Protein AF-A0A7W1RTY0-F1 (afdb_monomer)

Sequence (118 aa):
MTWLRIDDSFVDDPKLVVLSDAAHRAVLRSWGYAAKHETDGHLPAPIAKEYTRGKKAILDEILEQGLWKLNGGSGYVIHNFNKRNPTKAELAKHRAVVADRQKRWRETHRDEAGKFHA

Structure (mmCIF, N/CA/C/O backbone):
data_AF-A0A7W1RTY0-F1
#
_entry.id   AF-A0A7W1RTY0-F1
#
loop_
_atom_site.group_PDB
_atom_site.id
_atom_site.type_symbol
_atom_site.label_atom_id
_atom_site.label_alt_id
_atom_site.label_comp_id
_atom_site.label_asym_id
_atom_site.label_entity_id
_atom_site.label_seq_id
_atom_site.pdbx_PDB_ins_code
_atom_site.Cartn_x
_atom_site.Cartn_y
_atom_site.Cartn_z
_atom_site.occupancy
_atom_site.B_iso_or_equiv
_atom_site.auth_seq_id
_atom_site.auth_comp_id
_atom_site.auth_asym_id
_atom_site.auth_atom_id
_atom_site.pdbx_PDB_model_num
ATOM 1 N N . MET A 1 1 ? 3.584 4.417 -17.496 1.00 61.59 1 MET A N 1
ATOM 2 C CA . MET A 1 1 ? 2.322 4.210 -16.758 1.00 61.59 1 MET A CA 1
ATOM 3 C C . MET A 1 1 ? 2.443 2.926 -15.963 1.00 61.59 1 MET A C 1
ATOM 5 O O . MET A 1 1 ? 2.846 1.925 -16.546 1.00 61.59 1 MET A O 1
ATOM 9 N N . THR A 1 2 ? 2.158 2.968 -14.663 1.00 80.38 2 THR A N 1
ATOM 10 C CA . THR A 1 2 ? 2.167 1.788 -13.785 1.00 80.38 2 THR A CA 1
ATOM 11 C C . THR A 1 2 ? 0.724 1.396 -13.511 1.00 80.38 2 THR A C 1
ATOM 13 O O . THR A 1 2 ? -0.079 2.247 -13.134 1.00 80.38 2 THR A O 1
ATOM 16 N N . TRP A 1 3 ? 0.393 0.131 -13.748 1.00 87.81 3 TRP A N 1
ATOM 17 C CA . TRP A 1 3 ? -0.939 -0.409 -13.503 1.00 87.81 3 TRP A CA 1
ATOM 18 C C . TRP A 1 3 ? -0.955 -1.133 -12.165 1.00 87.81 3 TRP A C 1
ATOM 20 O O . TRP A 1 3 ? -0.028 -1.878 -11.852 1.00 87.81 3 TRP A O 1
ATOM 30 N N . LEU A 1 4 ? -2.010 -0.905 -11.388 1.00 93.38 4 LEU A N 1
ATOM 31 C CA . LEU A 1 4 ? -2.286 -1.680 -10.191 1.00 93.38 4 LEU A CA 1
ATOM 32 C C . LEU A 1 4 ? -2.998 -2.973 -10.595 1.00 93.38 4 LEU A C 1
ATOM 34 O O . LEU A 1 4 ? -4.020 -2.913 -11.279 1.00 93.38 4 LEU A O 1
ATOM 38 N N . ARG A 1 5 ? -2.488 -4.124 -10.153 1.00 91.81 5 ARG A N 1
ATOM 39 C CA . ARG A 1 5 ? -3.141 -5.418 -10.356 1.00 91.81 5 ARG A CA 1
ATOM 40 C C . ARG A 1 5 ? -4.054 -5.734 -9.173 1.00 91.81 5 ARG A C 1
ATOM 42 O O . ARG A 1 5 ? -3.590 -5.889 -8.043 1.00 91.81 5 ARG A O 1
ATOM 49 N N . ILE A 1 6 ? -5.343 -5.839 -9.476 1.00 90.75 6 ILE A N 1
ATOM 50 C CA . ILE A 1 6 ? -6.414 -6.301 -8.593 1.00 90.75 6 ILE A CA 1
ATOM 51 C C . ILE A 1 6 ? -7.098 -7.448 -9.330 1.00 90.75 6 ILE A C 1
ATOM 53 O O . ILE A 1 6 ? -7.510 -7.275 -10.476 1.00 90.75 6 ILE A O 1
ATOM 57 N N . ASP A 1 7 ? -7.147 -8.617 -8.705 1.00 87.06 7 ASP A N 1
ATOM 58 C CA . ASP A 1 7 ? -7.886 -9.776 -9.196 1.00 87.06 7 ASP A CA 1
ATOM 59 C C . ASP A 1 7 ? -9.279 -9.862 -8.551 1.00 87.06 7 ASP A C 1
ATOM 61 O O . ASP A 1 7 ? -9.593 -9.127 -7.614 1.00 87.06 7 ASP A O 1
ATOM 65 N N . ASP A 1 8 ? -10.117 -10.746 -9.079 1.00 86.31 8 ASP A N 1
ATOM 66 C CA . ASP A 1 8 ? -11.462 -11.042 -8.581 1.00 86.31 8 ASP A CA 1
ATOM 67 C C . ASP A 1 8 ? -11.462 -11.472 -7.108 1.00 86.31 8 ASP A C 1
ATOM 69 O O . ASP A 1 8 ? -12.335 -11.063 -6.349 1.00 86.31 8 ASP A O 1
ATOM 73 N N . SER A 1 9 ? -10.417 -12.167 -6.650 1.00 85.00 9 SER A N 1
ATOM 74 C CA . SER A 1 9 ? -10.270 -12.548 -5.243 1.00 85.00 9 SER A CA 1
ATOM 75 C C . SER A 1 9 ? -10.014 -11.362 -4.303 1.00 85.00 9 SER A C 1
ATOM 77 O O . SER A 1 9 ? -9.973 -11.557 -3.087 1.00 85.00 9 SER A O 1
ATOM 79 N N . PHE A 1 10 ? -9.746 -10.156 -4.811 1.00 85.31 10 PHE A N 1
ATOM 80 C CA . PHE A 1 10 ? -9.475 -8.999 -3.960 1.00 85.31 10 PHE A CA 1
ATOM 81 C C . PHE A 1 10 ? -10.744 -8.491 -3.281 1.00 85.31 10 PHE A C 1
ATOM 83 O O . PHE A 1 10 ? -10.711 -8.182 -2.096 1.00 85.31 10 PHE A O 1
ATOM 90 N N . VAL A 1 11 ? -11.851 -8.390 -4.018 1.00 77.94 11 VAL A N 1
ATOM 91 C CA . VAL A 1 11 ? -13.101 -7.833 -3.474 1.00 77.94 11 VAL A CA 1
ATOM 92 C C . VAL A 1 11 ? -13.762 -8.782 -2.476 1.00 77.94 11 VAL A C 1
ATOM 94 O O . VAL A 1 11 ? -14.330 -8.313 -1.494 1.00 77.94 11 VAL A O 1
ATOM 97 N N . ASP A 1 12 ? -13.589 -10.088 -2.683 1.00 85.81 12 ASP A N 1
ATOM 98 C CA . ASP A 1 12 ? -14.132 -11.149 -1.831 1.00 85.81 12 ASP A CA 1
ATOM 99 C C . ASP A 1 12 ? -13.153 -11.612 -0.737 1.00 85.81 12 ASP A C 1
ATOM 101 O O . ASP A 1 12 ? -13.419 -12.591 -0.038 1.00 85.81 12 ASP A O 1
ATOM 105 N N . ASP A 1 13 ? -12.008 -10.936 -0.561 1.00 88.56 13 ASP A N 1
ATOM 106 C CA . ASP A 1 13 ? -11.072 -11.270 0.515 1.00 88.56 13 ASP A CA 1
ATOM 107 C C . ASP A 1 13 ? -11.787 -11.089 1.869 1.00 88.56 13 ASP A C 1
ATOM 109 O O . ASP A 1 13 ? -12.217 -9.971 2.180 1.00 88.56 13 ASP A O 1
ATOM 113 N N . PRO A 1 14 ? -11.896 -12.137 2.714 1.00 91.12 14 PRO A N 1
ATOM 114 C CA . PRO A 1 14 ? -12.592 -12.047 3.996 1.00 91.12 14 PRO A CA 1
ATOM 115 C C . PRO A 1 14 ? -12.083 -10.910 4.888 1.00 91.12 14 PRO A C 1
ATOM 117 O O . PRO A 1 14 ? -12.841 -10.373 5.690 1.00 91.12 14 PRO A O 1
ATOM 120 N N . LYS A 1 15 ? -10.818 -10.500 4.724 1.00 91.31 15 LYS A N 1
ATOM 121 C CA . LYS A 1 15 ? -10.213 -9.377 5.452 1.00 91.31 15 LYS A CA 1
ATOM 122 C C . LYS A 1 15 ? -10.703 -8.014 4.979 1.00 91.31 15 LYS A C 1
ATOM 124 O O . LYS A 1 15 ? -10.632 -7.059 5.744 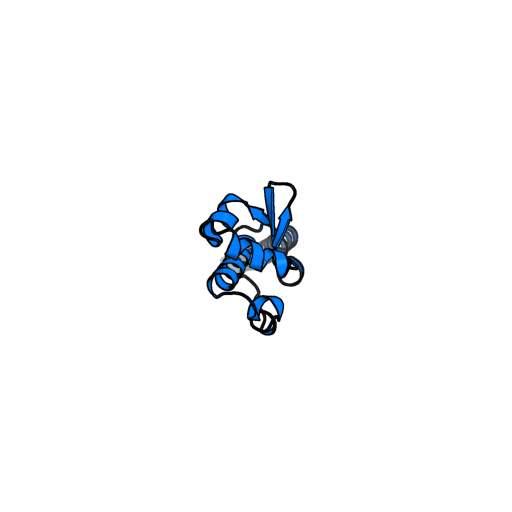1.00 91.31 15 LYS A O 1
ATOM 129 N N . LEU A 1 16 ? -11.129 -7.900 3.722 1.00 91.19 16 LEU A N 1
ATOM 130 C CA . LEU A 1 16 ? -11.659 -6.672 3.127 1.00 91.19 16 LEU A CA 1
ATOM 131 C C . LEU A 1 16 ? -13.176 -6.563 3.297 1.00 91.19 16 LEU A C 1
ATOM 133 O O . LEU A 1 16 ? -13.671 -5.457 3.505 1.00 91.19 16 LEU A O 1
ATOM 137 N N . VAL A 1 17 ? -13.895 -7.688 3.246 1.00 92.19 17 VAL A N 1
ATOM 138 C CA . VAL A 1 17 ? -15.365 -7.733 3.359 1.00 92.19 17 VAL A CA 1
ATOM 139 C C . VAL A 1 17 ? -15.859 -7.263 4.731 1.00 92.19 17 VAL A C 1
ATOM 141 O O . VAL A 1 17 ? -16.907 -6.634 4.824 1.00 92.19 17 VAL A O 1
ATOM 144 N N . VAL A 1 18 ? -15.106 -7.533 5.801 1.00 94.12 18 VAL A N 1
ATOM 145 C CA . VAL A 1 18 ? -15.490 -7.158 7.176 1.00 94.12 18 VAL A CA 1
ATOM 146 C C . VAL A 1 18 ? -15.188 -5.700 7.536 1.00 94.12 18 VAL A C 1
ATOM 148 O O . VAL A 1 18 ? -15.532 -5.256 8.630 1.00 94.12 18 VAL A O 1
ATOM 151 N N . LEU A 1 19 ? -14.511 -4.957 6.657 1.00 95.25 19 LEU A N 1
ATOM 152 C CA . LEU A 1 19 ? -14.133 -3.571 6.918 1.00 95.25 19 LEU A CA 1
ATOM 153 C C . LEU A 1 19 ? -15.311 -2.618 6.745 1.00 95.25 19 LEU A C 1
ATOM 155 O O . LEU A 1 19 ? -16.175 -2.813 5.893 1.00 95.25 19 LEU A O 1
ATOM 159 N N . SER A 1 20 ? -15.264 -1.491 7.455 1.00 96.25 20 SER A N 1
ATOM 160 C CA . SER A 1 20 ? -16.091 -0.343 7.091 1.00 96.25 20 SER A CA 1
ATOM 161 C C . SER A 1 20 ? -15.732 0.191 5.695 1.00 96.25 20 SER A C 1
ATOM 163 O O . SER A 1 20 ? -14.575 0.133 5.264 1.00 96.25 20 SER A O 1
ATOM 165 N N . ASP A 1 21 ? -16.682 0.843 5.016 1.00 95.94 21 ASP A N 1
ATOM 166 C CA . ASP A 1 21 ? -16.448 1.502 3.716 1.00 95.94 21 ASP A CA 1
ATOM 167 C C . ASP A 1 21 ? -15.250 2.463 3.741 1.00 95.94 21 ASP A C 1
ATOM 169 O O . ASP A 1 21 ? -14.537 2.665 2.751 1.00 95.94 2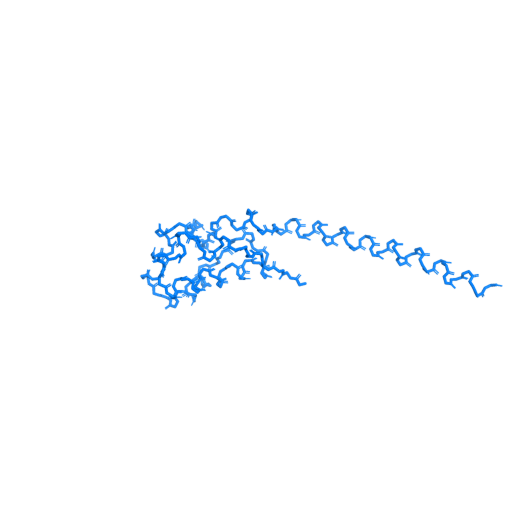1 ASP A O 1
ATOM 173 N N . ALA A 1 22 ? -15.026 3.106 4.889 1.00 96.75 22 ALA A N 1
ATOM 174 C CA . ALA A 1 22 ? -13.927 4.036 5.061 1.00 96.75 22 ALA A CA 1
ATOM 175 C C . ALA A 1 22 ? -12.571 3.317 5.130 1.00 96.75 22 ALA A C 1
ATOM 177 O O . ALA A 1 22 ? -11.622 3.787 4.492 1.00 96.75 22 ALA A O 1
ATOM 178 N N . ALA A 1 23 ? -12.493 2.190 5.844 1.00 96.62 23 ALA A N 1
ATOM 179 C CA . ALA A 1 23 ? -11.306 1.345 5.909 1.00 96.62 23 ALA A CA 1
ATOM 180 C C . ALA A 1 23 ? -11.032 0.653 4.566 1.00 96.62 23 ALA A C 1
ATOM 182 O O . ALA A 1 23 ? -9.911 0.734 4.058 1.00 96.62 23 ALA A O 1
ATOM 183 N N . HIS A 1 24 ? -12.061 0.100 3.917 1.00 95.44 24 HIS A N 1
ATOM 184 C CA . HIS A 1 24 ? -11.951 -0.498 2.585 1.00 95.44 24 HIS A CA 1
ATOM 185 C C . HIS A 1 24 ? -11.361 0.501 1.578 1.00 95.44 24 HIS A C 1
ATOM 187 O O . HIS A 1 24 ? -10.355 0.231 0.913 1.00 95.44 24 HIS A O 1
ATOM 193 N N . ARG A 1 25 ? -11.926 1.715 1.505 1.00 95.94 25 ARG A N 1
ATOM 194 C CA . ARG A 1 25 ? -11.416 2.775 0.622 1.00 95.94 25 ARG A CA 1
ATOM 195 C C . ARG A 1 25 ? -9.970 3.154 0.950 1.00 95.94 25 ARG A C 1
ATOM 197 O O . ARG A 1 25 ? -9.199 3.436 0.032 1.00 95.94 25 ARG A O 1
ATOM 204 N N . ALA A 1 26 ? -9.589 3.200 2.227 1.00 97.19 26 ALA A N 1
ATOM 205 C CA . ALA A 1 26 ? -8.218 3.514 2.627 1.00 97.19 26 ALA A CA 1
ATOM 206 C C . ALA A 1 26 ? -7.226 2.450 2.133 1.00 97.19 26 ALA A C 1
ATOM 208 O O . ALA A 1 26 ? -6.172 2.802 1.593 1.00 97.19 26 ALA A O 1
ATOM 209 N N . VAL A 1 27 ? -7.587 1.167 2.231 1.00 95.94 27 VAL A N 1
ATOM 210 C CA . VAL A 1 27 ? -6.768 0.062 1.718 1.00 95.94 27 VAL A CA 1
ATOM 211 C C . VAL A 1 27 ? -6.636 0.155 0.202 1.00 95.94 27 VAL A C 1
ATOM 213 O O . VAL A 1 27 ? -5.512 0.182 -0.298 1.00 95.94 27 VAL A O 1
ATOM 216 N N . LEU A 1 28 ? -7.731 0.333 -0.537 1.00 95.12 28 LEU A N 1
ATOM 217 C CA . LEU A 1 28 ? -7.671 0.480 -1.994 1.00 95.12 28 LEU A CA 1
ATOM 218 C C . LEU A 1 28 ? -6.786 1.665 -2.426 1.00 95.12 28 LEU A C 1
ATOM 220 O O . LEU A 1 28 ? -5.931 1.530 -3.306 1.00 95.12 28 LEU A O 1
ATOM 224 N N . ARG A 1 29 ? -6.922 2.821 -1.759 1.00 96.94 29 ARG A N 1
ATOM 225 C CA . ARG A 1 29 ? -6.064 3.994 -2.005 1.00 96.94 29 ARG A CA 1
ATOM 226 C C . ARG A 1 29 ? -4.593 3.697 -1.725 1.00 96.94 29 ARG A C 1
ATOM 228 O O . ARG A 1 29 ? -3.741 4.141 -2.491 1.00 96.94 29 ARG A O 1
ATOM 235 N N . SER A 1 30 ? -4.283 2.940 -0.670 1.00 96.81 30 SER A N 1
ATOM 236 C CA . SER A 1 30 ? -2.902 2.545 -0.362 1.00 96.81 30 SER A CA 1
ATOM 237 C C . SER A 1 30 ? -2.283 1.662 -1.443 1.00 96.81 30 SER A C 1
ATOM 239 O O . SER A 1 30 ? -1.143 1.908 -1.835 1.00 96.81 30 SER A O 1
ATOM 241 N N . TRP A 1 31 ? -3.039 0.708 -1.995 1.00 95.94 3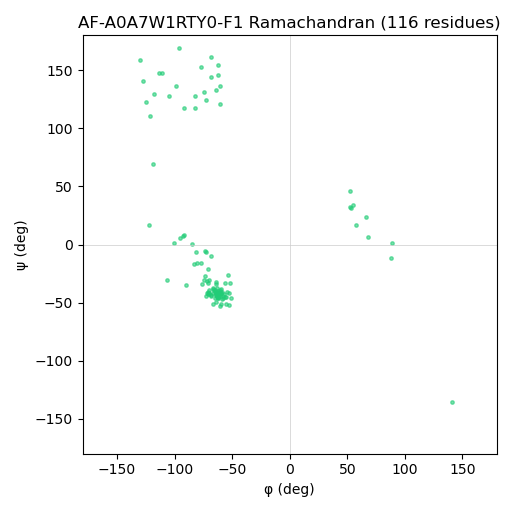1 TRP A N 1
ATOM 242 C CA . TRP A 1 31 ? -2.578 -0.133 -3.103 1.00 95.94 31 TRP A CA 1
ATOM 243 C C . TRP A 1 31 ? -2.276 0.722 -4.339 1.00 95.94 31 TRP A C 1
ATOM 245 O O . TRP A 1 31 ? -1.200 0.610 -4.929 1.00 95.94 31 TRP A O 1
ATOM 255 N N . GLY A 1 32 ? -3.178 1.651 -4.676 1.00 95.75 32 GLY A N 1
ATOM 256 C CA . GLY A 1 32 ? -2.973 2.607 -5.767 1.00 95.75 32 GLY A CA 1
ATOM 257 C C . GLY A 1 32 ? -1.749 3.503 -5.563 1.00 95.75 32 GLY A C 1
ATOM 258 O O . GLY A 1 32 ? -0.979 3.713 -6.501 1.00 95.75 32 GLY A O 1
ATOM 259 N N . TYR A 1 33 ? -1.527 3.990 -4.339 1.00 96.75 33 TYR A N 1
ATOM 260 C CA . TYR A 1 33 ? -0.332 4.757 -3.991 1.00 96.75 33 TYR A CA 1
ATOM 261 C C . TYR A 1 33 ? 0.942 3.941 -4.231 1.00 96.75 33 TYR A C 1
ATOM 263 O O . TYR A 1 33 ? 1.837 4.399 -4.941 1.00 96.75 33 TYR A O 1
ATOM 271 N N . ALA A 1 34 ? 1.001 2.717 -3.702 1.00 96.12 34 ALA A N 1
ATOM 272 C CA . ALA A 1 34 ? 2.186 1.876 -3.810 1.00 96.12 34 ALA A CA 1
ATOM 273 C C . ALA A 1 34 ? 2.533 1.521 -5.263 1.00 96.12 34 ALA A C 1
ATOM 275 O O . ALA A 1 34 ? 3.701 1.576 -5.644 1.00 96.12 34 ALA A O 1
ATOM 276 N N . ALA A 1 35 ? 1.528 1.242 -6.099 1.00 95.50 35 ALA A N 1
ATOM 277 C CA . ALA A 1 35 ? 1.738 0.986 -7.523 1.00 95.50 35 ALA A CA 1
ATOM 278 C C . ALA A 1 35 ? 2.186 2.241 -8.286 1.00 95.50 35 ALA A C 1
ATOM 280 O O . ALA A 1 35 ? 3.105 2.179 -9.102 1.00 95.50 35 ALA A O 1
ATOM 281 N N . LYS A 1 36 ? 1.568 3.398 -8.016 1.00 94.81 36 LYS A N 1
ATOM 282 C CA . LYS A 1 36 ? 1.912 4.661 -8.686 1.00 94.81 36 LYS A CA 1
ATOM 283 C C . LYS A 1 36 ? 3.330 5.123 -8.357 1.00 94.81 36 LYS A C 1
ATOM 285 O O . LYS A 1 36 ? 4.009 5.656 -9.229 1.00 94.81 36 LYS A O 1
ATOM 290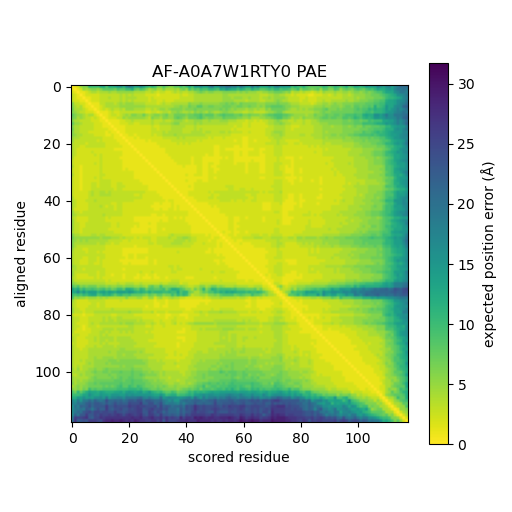 N N . HIS A 1 37 ? 3.744 4.950 -7.106 1.00 95.44 37 HIS A N 1
ATOM 291 C CA . HIS A 1 37 ? 5.017 5.451 -6.594 1.00 95.44 37 HIS A CA 1
ATOM 292 C C . HIS A 1 37 ? 6.116 4.383 -6.521 1.00 95.44 37 HIS A C 1
ATOM 294 O O . HIS A 1 37 ? 7.228 4.705 -6.111 1.00 95.44 37 HIS A O 1
ATOM 300 N N . GLU A 1 38 ? 5.827 3.145 -6.941 1.00 95.31 38 GLU A N 1
ATOM 301 C CA . GLU A 1 38 ? 6.776 2.022 -6.952 1.00 95.31 38 GLU A CA 1
ATOM 302 C C . GLU A 1 38 ? 7.445 1.830 -5.582 1.00 95.31 38 GLU A C 1
ATOM 304 O O . GLU A 1 38 ? 8.664 1.718 -5.470 1.00 95.31 38 GLU A O 1
ATOM 309 N N . THR A 1 39 ? 6.641 1.862 -4.518 1.00 95.38 39 THR A N 1
ATOM 310 C CA . THR A 1 39 ? 7.138 1.818 -3.131 1.00 95.38 39 THR A CA 1
ATOM 311 C C . THR A 1 39 ? 7.224 0.404 -2.570 1.00 95.38 39 THR A C 1
ATOM 313 O O . THR A 1 39 ? 7.435 0.237 -1.371 1.00 95.38 39 THR A O 1
ATOM 316 N N . ASP A 1 40 ? 7.010 -0.615 -3.403 1.00 95.00 40 ASP A N 1
ATOM 317 C CA . ASP A 1 40 ? 7.039 -2.026 -3.006 1.00 95.00 40 ASP A CA 1
ATOM 318 C C . ASP A 1 40 ? 6.091 -2.345 -1.834 1.00 95.00 40 ASP A C 1
ATOM 320 O O . ASP A 1 40 ? 6.369 -3.192 -0.987 1.00 95.00 40 ASP A O 1
ATOM 324 N N . GLY A 1 41 ? 4.952 -1.645 -1.783 1.00 95.19 41 GLY A N 1
ATOM 325 C CA . GLY A 1 41 ? 3.940 -1.789 -0.737 1.00 95.19 41 GLY A CA 1
ATOM 326 C C . GLY A 1 41 ? 4.157 -0.889 0.480 1.00 95.19 41 GLY A C 1
ATOM 327 O O . GLY A 1 41 ? 3.356 -0.945 1.411 1.00 95.19 41 GLY A O 1
ATOM 328 N N . HIS A 1 42 ? 5.194 -0.048 0.500 1.00 96.94 42 HIS A N 1
ATOM 329 C CA . HIS A 1 42 ? 5.399 0.916 1.577 1.00 96.94 42 HIS A CA 1
ATOM 330 C C . HIS A 1 42 ? 4.425 2.102 1.476 1.00 96.94 42 HIS A C 1
ATOM 332 O O . HIS A 1 42 ? 4.279 2.735 0.426 1.00 96.94 42 HIS A O 1
ATOM 338 N N . LEU A 1 43 ? 3.786 2.423 2.599 1.00 97.12 43 LEU A N 1
ATOM 339 C CA . LEU A 1 43 ? 2.855 3.529 2.772 1.00 97.12 43 LEU A CA 1
ATOM 340 C C . LEU A 1 43 ? 3.371 4.474 3.874 1.00 97.12 43 LEU A C 1
ATOM 342 O O . LEU A 1 43 ? 3.334 4.106 5.051 1.00 97.12 43 LEU A O 1
ATOM 346 N N . PRO A 1 44 ? 3.805 5.701 3.540 1.00 96.88 44 PRO A N 1
ATOM 347 C CA . PRO A 1 44 ? 4.291 6.656 4.534 1.00 96.88 44 PRO A CA 1
ATOM 348 C C . PRO A 1 44 ? 3.219 7.049 5.559 1.00 96.88 44 PRO A C 1
ATOM 350 O O . PRO A 1 44 ? 2.044 7.206 5.213 1.00 96.88 44 PRO A O 1
ATOM 353 N N . ALA A 1 45 ? 3.621 7.287 6.812 1.00 95.56 45 ALA A N 1
ATOM 354 C CA . ALA A 1 45 ? 2.693 7.628 7.899 1.00 95.56 45 ALA A CA 1
ATOM 355 C C . ALA A 1 45 ? 1.770 8.837 7.610 1.00 95.56 45 ALA A C 1
ATOM 357 O O . ALA A 1 45 ? 0.576 8.739 7.909 1.00 95.56 45 ALA A O 1
ATOM 358 N N . PRO A 1 46 ? 2.236 9.947 6.992 1.00 95.81 46 PRO A N 1
ATOM 359 C CA . PRO A 1 46 ? 1.356 11.070 6.652 1.00 95.81 46 PRO A CA 1
ATOM 360 C C . PRO A 1 46 ? 0.268 10.692 5.640 1.00 95.81 46 PRO A C 1
ATOM 362 O O . PRO A 1 46 ? -0.873 11.128 5.765 1.00 95.81 46 PRO A O 1
ATOM 365 N N . ILE A 1 47 ? 0.602 9.835 4.670 1.00 97.44 47 ILE A N 1
ATOM 366 C CA . ILE A 1 47 ? -0.340 9.364 3.648 1.00 97.44 47 ILE A CA 1
ATOM 367 C C . ILE A 1 47 ? -1.360 8.409 4.268 1.00 97.44 47 ILE A C 1
ATOM 369 O O . ILE A 1 47 ? -2.557 8.535 4.021 1.00 97.44 47 ILE A O 1
ATOM 373 N N . ALA A 1 48 ? -0.904 7.501 5.132 1.00 96.56 48 ALA A N 1
ATOM 374 C CA . ALA A 1 48 ? -1.782 6.624 5.896 1.00 96.56 48 ALA A CA 1
ATOM 375 C C . ALA A 1 48 ? -2.769 7.424 6.760 1.00 96.56 48 ALA A C 1
ATOM 377 O O . ALA A 1 48 ? -3.969 7.157 6.724 1.00 96.56 48 ALA A O 1
ATOM 378 N N . LYS A 1 49 ? -2.281 8.453 7.471 1.00 96.25 49 LYS A N 1
ATOM 379 C CA . LYS A 1 49 ? -3.112 9.363 8.273 1.00 96.25 49 LYS A CA 1
ATOM 380 C C . LYS A 1 49 ? -4.153 10.075 7.415 1.00 96.25 49 LYS A C 1
ATOM 382 O O . LYS A 1 49 ? -5.304 10.183 7.825 1.00 96.25 49 LYS A O 1
ATOM 387 N N . GLU A 1 50 ? -3.779 10.530 6.225 1.00 97.44 50 GLU A N 1
ATOM 388 C CA . GLU A 1 50 ? -4.721 11.165 5.305 1.00 97.44 50 GLU A CA 1
ATOM 389 C C . GLU A 1 50 ? -5.792 10.182 4.804 1.00 97.44 50 GLU A C 1
ATOM 391 O O . GLU A 1 50 ? -6.976 10.509 4.709 1.00 97.44 50 GLU A O 1
ATOM 396 N N . TYR A 1 51 ? -5.420 8.931 4.531 1.00 97.25 51 TYR A N 1
ATOM 397 C CA . TYR A 1 51 ? -6.365 7.927 4.036 1.00 97.25 51 TYR A CA 1
ATOM 398 C C . TYR A 1 51 ? -7.365 7.485 5.103 1.00 97.25 51 TYR A C 1
ATOM 400 O O . TYR A 1 51 ? -8.536 7.276 4.778 1.00 97.25 51 TYR A O 1
ATOM 408 N N . THR A 1 52 ? -6.943 7.444 6.366 1.00 96.88 52 THR A N 1
ATOM 409 C CA . THR A 1 52 ? -7.817 7.194 7.519 1.00 96.88 52 THR A CA 1
ATOM 410 C C . THR A 1 52 ? -8.502 8.462 8.040 1.00 96.88 52 THR A C 1
ATOM 412 O O . THR A 1 52 ? -9.265 8.398 9.003 1.00 96.88 52 THR A O 1
ATOM 415 N N . ARG A 1 53 ? -8.261 9.631 7.421 1.00 95.25 53 ARG A N 1
ATOM 416 C CA . ARG A 1 53 ? -8.724 10.953 7.892 1.00 95.25 53 ARG A CA 1
ATOM 417 C C . ARG A 1 53 ? -8.347 11.232 9.354 1.00 95.25 53 ARG A C 1
ATOM 419 O O . ARG A 1 53 ? -9.111 11.848 10.093 1.00 95.25 53 ARG A O 1
ATOM 426 N N . GLY A 1 54 ? -7.209 10.703 9.798 1.00 93.38 54 GLY A N 1
ATOM 427 C CA . GLY A 1 54 ? -6.729 10.783 11.176 1.00 93.38 54 GLY A CA 1
ATOM 428 C C . GLY A 1 54 ? -7.557 10.000 12.198 1.00 93.38 54 GLY A C 1
ATOM 429 O O . GLY A 1 54 ? -7.292 10.116 13.392 1.00 93.38 54 GLY A O 1
ATOM 430 N N . LYS A 1 55 ? -8.547 9.207 11.770 1.00 96.75 55 LYS A N 1
ATOM 431 C CA . LYS A 1 55 ? -9.402 8.438 12.677 1.00 96.75 55 LYS A CA 1
ATOM 432 C C . LYS A 1 55 ? -8.705 7.146 13.085 1.00 96.75 55 LYS A C 1
ATOM 434 O O . LYS A 1 55 ? -8.467 6.275 12.249 1.00 96.75 55 LYS A O 1
ATOM 439 N N . LYS A 1 56 ? -8.437 7.009 14.386 1.00 95.50 56 LYS A N 1
ATOM 440 C CA . LYS A 1 56 ? -7.808 5.813 14.959 1.00 95.50 56 LYS A CA 1
ATOM 441 C C . LYS A 1 56 ? -8.637 4.542 14.727 1.00 95.50 56 LYS A C 1
ATOM 443 O O . LYS A 1 56 ? -8.056 3.553 14.318 1.00 95.50 56 LYS A O 1
ATOM 448 N N . ALA A 1 57 ? -9.964 4.602 14.853 1.00 97.00 57 ALA A N 1
ATOM 449 C CA . ALA A 1 57 ? -10.838 3.446 14.608 1.00 97.00 57 ALA A CA 1
ATOM 450 C C . ALA A 1 57 ? -10.642 2.825 13.209 1.00 97.00 57 ALA A C 1
ATOM 452 O O . ALA A 1 57 ? -10.463 1.622 13.089 1.00 97.00 57 ALA A O 1
ATOM 453 N N . ILE A 1 58 ? -10.560 3.658 12.162 1.00 97.25 58 ILE A N 1
ATOM 454 C CA . ILE A 1 58 ? -10.330 3.184 10.785 1.00 97.25 58 ILE A CA 1
ATOM 455 C C . ILE A 1 58 ? -8.949 2.536 10.656 1.00 97.25 58 ILE A C 1
ATOM 457 O O . ILE A 1 58 ? -8.788 1.535 9.968 1.00 97.25 58 ILE A O 1
ATOM 461 N N . LEU A 1 59 ? -7.932 3.135 11.280 1.00 96.75 59 LEU A N 1
ATOM 462 C CA . LEU A 1 59 ? -6.587 2.571 11.271 1.00 96.75 59 LEU A CA 1
ATOM 463 C C . LEU A 1 59 ? -6.557 1.211 11.979 1.00 96.75 59 LEU A C 1
ATOM 465 O O . LEU A 1 59 ? -5.958 0.278 11.453 1.00 96.75 59 LEU A O 1
ATOM 469 N N . ASP A 1 60 ? -7.205 1.110 13.137 1.00 96.69 60 ASP A N 1
ATOM 470 C CA . ASP A 1 60 ? -7.245 -0.106 13.944 1.00 96.69 60 ASP A CA 1
ATOM 471 C C . ASP A 1 60 ? -7.936 -1.245 13.185 1.00 96.69 60 ASP A C 1
ATOM 473 O O . ASP A 1 60 ? -7.336 -2.307 13.070 1.00 96.69 60 ASP A O 1
ATOM 477 N N . GLU A 1 61 ? -9.081 -1.000 12.531 1.00 97.25 61 GLU A N 1
ATOM 478 C CA . GLU A 1 61 ? -9.747 -1.991 11.661 1.00 97.25 61 GLU A CA 1
ATOM 479 C C . GLU A 1 61 ? -8.778 -2.595 10.624 1.00 97.25 61 GLU A C 1
ATOM 481 O O . GLU A 1 61 ? -8.699 -3.810 10.438 1.00 97.25 61 GLU A O 1
ATOM 486 N N . ILE A 1 62 ? -7.990 -1.747 9.954 1.00 96.94 62 ILE A N 1
ATOM 487 C CA . ILE A 1 62 ? -7.053 -2.177 8.905 1.00 96.94 62 ILE A CA 1
ATOM 488 C C . ILE A 1 62 ? -5.875 -2.970 9.495 1.00 96.94 62 ILE A C 1
ATOM 490 O O . ILE A 1 62 ? -5.398 -3.934 8.880 1.00 96.94 62 ILE A O 1
ATOM 494 N N . LEU A 1 63 ? -5.374 -2.548 10.659 1.00 96.75 63 LEU A N 1
ATOM 495 C CA . LEU A 1 63 ? -4.267 -3.207 11.354 1.00 96.75 63 LEU A CA 1
ATOM 496 C C . LEU A 1 63 ? -4.693 -4.555 11.947 1.00 96.75 63 LEU A C 1
ATOM 498 O O . LEU A 1 63 ? -3.942 -5.522 11.829 1.00 96.75 63 LEU A O 1
ATOM 502 N N . GLU A 1 64 ? -5.892 -4.639 12.519 1.00 96.75 64 GLU A N 1
ATOM 503 C CA . GLU A 1 64 ? -6.478 -5.862 13.078 1.00 96.75 64 GLU A CA 1
ATOM 504 C C . GLU A 1 64 ? -6.674 -6.933 12.003 1.00 96.75 64 GLU A C 1
ATOM 506 O O . GLU A 1 64 ? -6.306 -8.090 12.204 1.00 96.75 64 GLU A O 1
ATOM 511 N N . GLN A 1 65 ? -7.141 -6.543 10.812 1.00 96.44 65 GLN A N 1
ATOM 512 C CA . GLN A 1 65 ? -7.225 -7.451 9.660 1.00 96.44 65 GLN A CA 1
ATOM 513 C C . GLN A 1 65 ? -5.851 -7.786 9.047 1.00 96.44 65 GLN A C 1
ATOM 515 O O . GLN A 1 65 ? -5.725 -8.627 8.148 1.00 96.44 65 GLN A O 1
ATOM 520 N N . GLY A 1 66 ? -4.782 -7.142 9.525 1.00 95.56 66 GLY A N 1
ATOM 521 C CA . GLY A 1 66 ? -3.413 -7.361 9.070 1.00 95.56 66 GLY A CA 1
ATOM 522 C C . GLY A 1 66 ? -3.182 -6.938 7.621 1.00 95.56 66 GLY A C 1
ATOM 523 O O . GLY A 1 66 ? -2.278 -7.468 6.970 1.00 95.56 66 GLY A O 1
ATOM 524 N N . LEU A 1 67 ? -4.003 -6.021 7.103 1.00 95.81 67 LEU A N 1
ATOM 525 C CA . LEU A 1 67 ? -3.882 -5.483 5.748 1.00 95.81 67 LEU A CA 1
ATOM 526 C C . LEU A 1 67 ? -2.743 -4.468 5.664 1.00 95.81 67 LEU A C 1
ATOM 528 O O . LEU A 1 67 ? -2.034 -4.422 4.657 1.00 95.81 67 LEU A O 1
ATOM 532 N N . TRP A 1 68 ? -2.523 -3.711 6.740 1.00 97.12 68 TRP A N 1
ATOM 533 C CA . TRP A 1 68 ? -1.333 -2.892 6.952 1.00 97.12 68 TRP A CA 1
ATOM 534 C C . TRP A 1 68 ? -0.517 -3.445 8.120 1.00 97.12 68 TRP A C 1
ATOM 536 O O . TRP A 1 68 ? -1.060 -3.982 9.083 1.00 97.12 68 TRP A O 1
ATOM 546 N N . LYS A 1 69 ? 0.805 -3.298 8.047 1.00 96.31 69 LYS A N 1
ATOM 547 C CA . LYS A 1 69 ? 1.735 -3.652 9.125 1.00 96.31 69 LYS A CA 1
ATOM 548 C C . LYS A 1 69 ? 2.636 -2.476 9.447 1.00 96.31 69 LYS A C 1
ATOM 550 O O . LYS A 1 69 ? 3.075 -1.789 8.531 1.00 96.31 69 LYS A O 1
ATOM 555 N N . LEU A 1 70 ? 2.925 -2.250 10.725 1.00 94.56 70 LEU A N 1
ATOM 556 C CA . LEU A 1 70 ? 3.843 -1.193 11.154 1.00 94.56 70 LEU A CA 1
ATOM 557 C C . LEU A 1 70 ? 5.241 -1.409 10.562 1.00 94.56 70 LEU A C 1
ATOM 559 O O . LEU A 1 70 ? 5.765 -2.520 10.587 1.00 94.56 70 LEU A O 1
ATOM 563 N N . ASN A 1 71 ? 5.851 -0.330 10.068 1.00 92.06 71 ASN A N 1
ATOM 564 C CA . ASN A 1 71 ? 7.192 -0.341 9.486 1.00 92.06 71 ASN A CA 1
ATOM 565 C C . ASN A 1 71 ? 8.147 0.575 10.259 1.00 92.06 71 ASN A C 1
ATOM 567 O O . ASN A 1 71 ? 8.512 1.653 9.782 1.00 92.06 71 ASN A O 1
ATOM 571 N N . GLY A 1 72 ? 8.494 0.181 11.488 1.00 77.56 72 GLY A N 1
ATOM 572 C CA . GLY A 1 72 ? 9.559 0.820 12.276 1.00 77.56 72 GLY A CA 1
ATOM 573 C C . GLY A 1 72 ? 9.440 2.342 12.447 1.00 77.56 72 GLY A C 1
ATOM 574 O O . GLY A 1 72 ? 10.454 3.026 12.481 1.00 77.56 72 GLY A O 1
ATOM 575 N N . GLY A 1 73 ? 8.221 2.895 12.483 1.00 75.62 73 GLY A N 1
ATOM 576 C CA . GLY A 1 73 ? 7.970 4.339 12.625 1.00 75.62 73 GLY A CA 1
ATOM 577 C C . GLY A 1 73 ? 7.936 5.149 11.319 1.00 75.62 73 GLY A C 1
ATOM 578 O O . GLY A 1 73 ? 7.446 6.274 11.320 1.00 75.62 73 GLY A O 1
ATOM 579 N N . SER A 1 74 ? 8.359 4.580 10.186 1.00 83.25 74 SER A N 1
ATOM 580 C CA . SER A 1 74 ? 8.308 5.249 8.867 1.00 83.25 74 SER A CA 1
ATOM 581 C C . SER A 1 74 ? 6.904 5.275 8.237 1.00 83.25 74 SER A C 1
ATOM 583 O O . SER A 1 74 ? 6.628 6.036 7.307 1.00 83.25 74 SER A O 1
ATOM 585 N N . GLY A 1 75 ? 5.994 4.443 8.745 1.00 93.88 75 GLY A N 1
ATOM 586 C CA . GLY A 1 75 ? 4.655 4.249 8.204 1.00 93.88 75 GLY A CA 1
ATOM 587 C C . GLY A 1 75 ? 4.250 2.787 8.270 1.00 93.88 75 GLY A C 1
ATOM 588 O O . GLY A 1 75 ? 4.474 2.116 9.281 1.00 93.88 75 GLY A O 1
ATOM 589 N N . TYR A 1 76 ? 3.668 2.304 7.178 1.00 97.31 76 TYR A N 1
ATOM 590 C CA . TYR A 1 76 ? 3.068 0.984 7.081 1.00 97.31 76 TYR A CA 1
ATOM 591 C C . TYR A 1 76 ? 3.555 0.236 5.841 1.00 97.31 76 TYR A C 1
ATOM 593 O O . TYR A 1 76 ? 4.027 0.836 4.877 1.00 97.31 76 TYR A O 1
ATOM 601 N N . VAL A 1 77 ? 3.431 -1.085 5.861 1.00 97.00 77 VAL A N 1
ATOM 602 C CA . VAL A 1 77 ? 3.609 -1.954 4.698 1.00 97.00 77 VAL A CA 1
ATOM 603 C C . VAL A 1 77 ? 2.297 -2.668 4.423 1.00 97.00 77 VAL A C 1
ATOM 605 O O . VAL A 1 77 ? 1.699 -3.266 5.318 1.00 97.00 77 VAL A O 1
ATOM 608 N N . ILE A 1 78 ? 1.861 -2.599 3.172 1.00 96.50 78 ILE A N 1
ATOM 609 C CA . ILE A 1 78 ? 0.675 -3.278 2.668 1.00 96.50 78 ILE A CA 1
ATOM 610 C C . ILE A 1 78 ? 0.973 -4.772 2.567 1.00 96.50 78 ILE A C 1
ATOM 612 O O . ILE A 1 78 ? 1.923 -5.205 1.906 1.00 96.50 78 ILE A O 1
ATOM 616 N N . HIS A 1 79 ? 0.145 -5.580 3.215 1.00 94.19 79 HIS A N 1
ATOM 617 C CA . HIS A 1 79 ? 0.311 -7.021 3.222 1.00 94.19 79 HIS A CA 1
ATOM 618 C C . HIS A 1 79 ? 0.152 -7.616 1.815 1.00 94.19 79 HIS A C 1
ATOM 620 O O . HIS A 1 79 ? -0.796 -7.311 1.098 1.00 94.19 79 HIS A O 1
ATOM 626 N N . ASN A 1 80 ? 1.086 -8.497 1.434 1.00 91.31 80 ASN A N 1
ATOM 627 C CA . ASN A 1 80 ? 1.099 -9.232 0.162 1.00 91.31 80 ASN A CA 1
ATOM 628 C C . ASN A 1 80 ? 1.091 -8.372 -1.117 1.00 91.31 80 ASN A C 1
ATOM 630 O O . ASN A 1 80 ? 0.860 -8.924 -2.191 1.00 91.31 80 ASN A O 1
ATOM 634 N N . PHE A 1 81 ? 1.404 -7.073 -1.050 1.00 93.69 81 PHE A N 1
ATOM 635 C CA . PHE A 1 81 ? 1.392 -6.207 -2.235 1.00 93.69 81 PHE A CA 1
ATOM 636 C C . PHE A 1 81 ? 2.24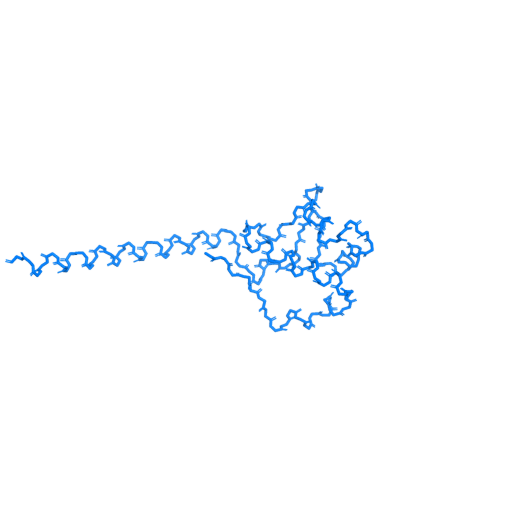3 -6.781 -3.385 1.00 93.69 81 PHE A C 1
ATOM 638 O O . PHE A 1 81 ? 1.716 -7.028 -4.470 1.00 93.69 81 PHE A O 1
ATOM 645 N N . ASN A 1 82 ? 3.508 -7.125 -3.112 1.00 93.06 82 ASN A N 1
ATOM 646 C CA . ASN A 1 82 ? 4.437 -7.677 -4.110 1.00 93.06 82 ASN A CA 1
ATOM 647 C C . ASN A 1 82 ? 4.151 -9.137 -4.512 1.00 93.06 82 ASN A C 1
ATOM 649 O O . ASN A 1 82 ? 4.803 -9.665 -5.403 1.00 93.06 82 ASN A O 1
ATOM 653 N N . LYS A 1 83 ? 3.193 -9.825 -3.869 1.00 91.88 83 LYS A N 1
ATOM 654 C CA . LYS A 1 83 ? 2.750 -11.146 -4.355 1.00 91.88 83 LYS A CA 1
ATOM 655 C C . LYS A 1 83 ? 1.877 -11.020 -5.599 1.00 91.88 83 LYS A C 1
ATOM 657 O O . LYS A 1 83 ? 1.837 -11.932 -6.415 1.00 91.88 83 LYS A O 1
ATOM 662 N N . ARG A 1 84 ? 1.144 -9.909 -5.707 1.00 88.69 84 ARG A N 1
ATOM 663 C CA . ARG A 1 84 ? 0.215 -9.636 -6.811 1.00 88.69 84 ARG A CA 1
ATOM 664 C C . ARG A 1 84 ? 0.761 -8.584 -7.773 1.00 88.69 84 ARG A C 1
ATOM 666 O O . ARG A 1 84 ? 0.462 -8.637 -8.961 1.00 88.69 84 ARG A O 1
ATOM 673 N N . ASN A 1 85 ? 1.558 -7.644 -7.276 1.00 93.38 85 ASN A N 1
ATOM 674 C CA . ASN A 1 85 ? 2.097 -6.531 -8.047 1.00 93.38 85 ASN A CA 1
ATOM 675 C C . ASN A 1 85 ? 3.607 -6.680 -8.246 1.00 93.38 85 ASN A C 1
ATOM 677 O O 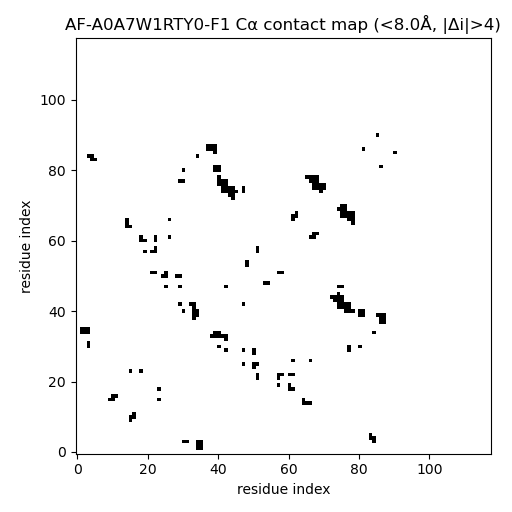. ASN A 1 85 ? 4.281 -7.204 -7.362 1.00 93.38 85 ASN A O 1
ATOM 681 N N . PRO A 1 86 ? 4.148 -6.211 -9.381 1.00 93.62 86 PRO A N 1
ATOM 682 C CA . PRO A 1 86 ? 5.583 -6.228 -9.602 1.00 93.62 86 PRO A CA 1
ATOM 683 C C . PRO A 1 86 ? 6.280 -5.247 -8.657 1.00 93.62 86 PRO A C 1
ATOM 685 O O . PRO A 1 86 ? 5.790 -4.145 -8.399 1.00 93.62 86 PRO A O 1
ATOM 688 N N . THR A 1 87 ? 7.461 -5.636 -8.202 1.00 95.56 87 THR A N 1
ATOM 689 C CA . THR A 1 87 ? 8.376 -4.762 -7.471 1.00 95.56 87 THR A CA 1
ATOM 690 C C . THR A 1 87 ? 8.944 -3.671 -8.380 1.00 95.56 87 THR A C 1
ATOM 692 O O . THR A 1 87 ? 9.008 -3.805 -9.608 1.00 95.56 87 THR A O 1
ATOM 695 N N . LYS A 1 88 ? 9.464 -2.602 -7.779 1.00 94.62 88 LYS A N 1
ATOM 696 C CA . LYS A 1 88 ? 10.229 -1.551 -8.454 1.00 94.62 88 LYS A CA 1
ATOM 697 C C . LYS A 1 88 ? 11.382 -2.127 -9.273 1.00 94.62 88 LYS A C 1
ATOM 699 O O . LYS A 1 88 ? 11.617 -1.706 -10.406 1.00 94.62 88 LYS A O 1
ATOM 704 N N . ALA A 1 89 ? 12.085 -3.115 -8.722 1.00 95.12 89 ALA A N 1
ATOM 705 C CA . ALA A 1 89 ? 13.192 -3.778 -9.401 1.00 95.12 89 ALA A CA 1
ATOM 706 C C . ALA A 1 89 ? 12.727 -4.537 -10.656 1.00 95.12 89 ALA A C 1
ATOM 708 O O . ALA A 1 89 ? 13.364 -4.446 -11.706 1.00 95.12 89 ALA A O 1
ATOM 709 N N . GLU A 1 90 ? 11.606 -5.255 -10.579 1.00 93.81 90 GLU A N 1
ATOM 710 C CA . GLU A 1 90 ? 11.025 -5.963 -11.726 1.00 93.81 90 GLU A CA 1
ATOM 711 C C . GLU A 1 90 ? 10.510 -4.995 -12.793 1.00 93.81 90 GLU A C 1
ATOM 713 O O . GLU A 1 90 ? 10.778 -5.191 -13.980 1.00 93.81 90 GLU A O 1
ATOM 718 N N . LEU A 1 91 ? 9.849 -3.907 -12.389 1.00 93.62 91 LEU A N 1
ATOM 719 C CA . LEU A 1 91 ? 9.411 -2.852 -13.303 1.00 93.62 91 LEU A CA 1
ATOM 720 C C . LEU A 1 91 ? 10.592 -2.199 -14.026 1.00 93.62 91 LEU A C 1
ATOM 722 O O . LEU A 1 91 ? 10.520 -1.976 -15.236 1.00 93.62 91 LEU A O 1
ATOM 726 N N . ALA A 1 92 ? 11.687 -1.917 -13.316 1.00 93.88 92 ALA A N 1
ATOM 727 C CA . ALA A 1 92 ? 12.901 -1.364 -13.909 1.00 93.88 92 ALA A CA 1
ATOM 728 C C . ALA A 1 92 ? 13.521 -2.326 -14.934 1.00 93.88 92 ALA A C 1
ATOM 730 O O . ALA A 1 92 ? 13.828 -1.913 -16.055 1.00 93.88 92 ALA A O 1
ATOM 731 N N . LYS A 1 93 ? 13.629 -3.619 -14.594 1.00 95.00 93 LYS A N 1
ATOM 732 C CA . LYS A 1 93 ? 14.098 -4.663 -15.521 1.00 95.00 93 LYS A CA 1
ATOM 733 C C . LYS A 1 93 ? 13.216 -4.745 -16.764 1.00 95.00 93 LYS A C 1
ATOM 735 O O . LYS A 1 93 ? 13.729 -4.736 -17.880 1.00 95.00 93 LYS A O 1
ATOM 740 N N . HIS A 1 94 ? 11.897 -4.759 -16.588 1.00 92.19 94 HIS A N 1
ATOM 741 C CA . HIS A 1 94 ? 10.956 -4.806 -17.702 1.00 92.19 94 HIS A CA 1
ATOM 742 C C . HIS A 1 94 ? 11.105 -3.587 -18.624 1.00 92.19 94 HIS A C 1
ATOM 744 O O . HIS A 1 94 ? 11.163 -3.737 -19.843 1.00 92.19 94 HIS A O 1
ATOM 750 N N . ARG A 1 95 ? 11.238 -2.375 -18.064 1.00 93.69 95 ARG A N 1
ATOM 751 C CA . ARG A 1 95 ? 11.481 -1.154 -18.854 1.00 93.69 95 ARG A CA 1
ATOM 752 C C . ARG A 1 95 ? 12.781 -1.233 -19.646 1.00 93.69 95 ARG A C 1
ATOM 754 O O . ARG A 1 95 ? 12.779 -0.853 -20.812 1.00 93.69 95 ARG A O 1
ATOM 761 N N . ALA A 1 96 ? 13.856 -1.744 -19.047 1.00 95.25 96 ALA A N 1
ATOM 762 C CA . ALA A 1 96 ? 15.139 -1.902 -19.729 1.00 95.25 96 ALA A CA 1
ATOM 763 C C . ALA A 1 96 ? 15.040 -2.868 -20.922 1.00 95.25 96 ALA A C 1
ATOM 765 O O . ALA A 1 96 ? 15.491 -2.537 -22.015 1.00 95.25 96 ALA A O 1
ATOM 766 N N . VAL A 1 97 ? 14.376 -4.015 -20.742 1.00 95.19 97 VAL A N 1
ATOM 767 C CA . VAL A 1 97 ? 14.155 -5.000 -21.817 1.00 95.19 97 VAL A CA 1
ATOM 768 C C . VAL A 1 97 ? 13.324 -4.406 -22.955 1.00 95.19 97 VAL A C 1
ATOM 770 O O . VAL A 1 97 ? 13.671 -4.558 -24.126 1.00 95.19 97 VAL A O 1
ATOM 773 N N . VAL A 1 98 ? 12.239 -3.698 -22.630 1.00 93.81 98 VAL A N 1
ATOM 774 C CA . VAL A 1 98 ? 11.390 -3.044 -23.638 1.00 93.81 98 VAL A CA 1
ATOM 775 C C . VAL A 1 98 ? 12.164 -1.963 -24.396 1.00 93.81 98 VAL A C 1
ATOM 777 O O . VAL A 1 98 ? 12.053 -1.886 -25.620 1.00 93.81 98 VAL A O 1
ATOM 780 N N . ALA A 1 99 ? 12.972 -1.162 -23.696 1.00 94.25 99 ALA A N 1
ATOM 781 C CA . ALA A 1 99 ? 13.781 -0.113 -24.309 1.00 94.25 99 ALA A CA 1
ATOM 782 C C . ALA A 1 99 ? 14.831 -0.690 -25.272 1.00 94.25 99 ALA A C 1
ATOM 784 O O . ALA A 1 99 ? 14.974 -0.192 -26.388 1.00 94.25 99 ALA A O 1
ATOM 785 N N . ASP A 1 100 ? 15.513 -1.768 -24.877 1.00 95.88 100 ASP A N 1
ATOM 786 C CA . ASP A 1 100 ? 16.499 -2.448 -25.721 1.00 95.88 100 ASP A CA 1
ATOM 787 C C . ASP A 1 100 ? 15.849 -3.070 -26.965 1.00 95.88 100 ASP A C 1
ATOM 789 O O . ASP A 1 100 ? 16.300 -2.841 -28.088 1.00 95.88 100 ASP A O 1
ATOM 793 N N . ARG A 1 101 ? 14.714 -3.764 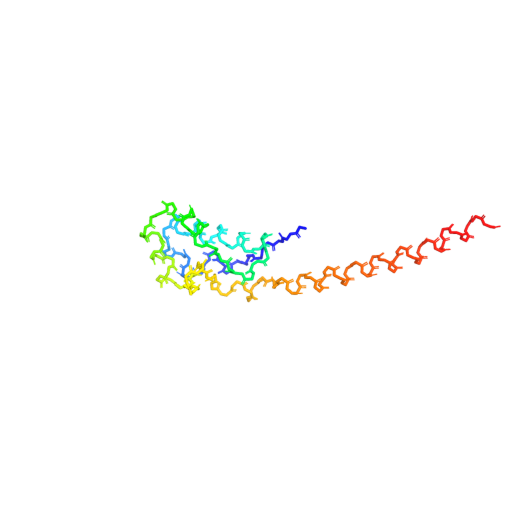-26.798 1.00 94.31 101 ARG A N 1
ATOM 794 C CA . ARG A 1 101 ? 13.938 -4.297 -27.928 1.00 94.31 101 ARG A CA 1
ATOM 795 C C . ARG A 1 101 ? 13.542 -3.190 -28.905 1.00 94.31 101 ARG A C 1
ATOM 797 O O . ARG A 1 101 ? 13.676 -3.360 -30.116 1.00 94.31 101 ARG A O 1
ATOM 804 N N . GLN A 1 102 ? 13.061 -2.059 -28.390 1.00 94.06 102 GLN A N 1
ATOM 805 C CA . GLN A 1 102 ? 12.659 -0.928 -29.220 1.00 94.06 102 GLN A CA 1
ATOM 806 C C . GLN A 1 102 ? 13.856 -0.297 -29.943 1.00 94.06 102 GLN A C 1
ATOM 808 O O . GLN A 1 102 ? 13.726 0.080 -31.106 1.00 94.06 102 GLN A O 1
ATOM 813 N N . LYS A 1 103 ? 15.019 -0.206 -29.287 1.00 94.38 103 LYS A N 1
ATOM 814 C CA . LYS A 1 103 ? 16.263 0.271 -29.899 1.00 94.38 103 LYS A CA 1
ATOM 815 C C . LYS A 1 103 ? 16.679 -0.617 -31.077 1.00 94.38 103 LYS A C 1
ATOM 817 O O . LYS A 1 103 ? 16.814 -0.100 -32.182 1.00 94.38 103 LYS A O 1
ATOM 822 N N . ARG A 1 104 ? 16.773 -1.938 -30.874 1.00 93.38 104 ARG A N 1
ATOM 823 C CA . ARG A 1 104 ? 17.140 -2.902 -31.934 1.00 93.38 104 ARG A CA 1
ATOM 824 C C . ARG A 1 104 ? 16.179 -2.852 -33.124 1.00 93.38 104 ARG A C 1
ATOM 826 O O . ARG A 1 104 ? 16.600 -2.899 -34.278 1.00 93.38 104 ARG A O 1
ATOM 833 N N . TRP A 1 105 ? 14.879 -2.721 -32.854 1.00 92.38 105 TRP A N 1
ATOM 834 C CA . TRP A 1 105 ? 13.873 -2.574 -33.908 1.00 92.38 105 TRP A CA 1
ATOM 835 C C . TRP A 1 105 ? 14.076 -1.286 -34.726 1.00 92.38 105 TRP A C 1
ATOM 837 O O . TRP A 1 105 ? 14.022 -1.320 -35.950 1.00 92.38 105 TRP A O 1
ATOM 847 N N . ARG A 1 106 ? 14.389 -0.157 -34.075 1.00 91.38 106 ARG A N 1
ATOM 848 C CA . ARG A 1 106 ? 14.670 1.108 -34.777 1.00 91.38 106 ARG A CA 1
ATOM 849 C C . ARG A 1 106 ? 15.951 1.059 -35.611 1.00 91.38 106 ARG A C 1
ATOM 851 O O . ARG A 1 106 ? 15.976 1.665 -36.673 1.00 91.38 106 ARG A O 1
ATOM 858 N N . GLU A 1 107 ? 16.999 0.387 -35.137 1.00 91.62 107 GLU A N 1
ATOM 859 C CA . GLU A 1 107 ? 18.273 0.251 -35.863 1.00 91.62 107 GLU A CA 1
ATOM 860 C C . GLU A 1 107 ? 18.091 -0.584 -37.136 1.00 91.62 107 GLU A C 1
ATOM 862 O O . GLU A 1 107 ? 18.377 -0.107 -38.229 1.00 91.62 107 GLU A O 1
ATOM 867 N N . THR A 1 108 ? 17.483 -1.766 -37.012 1.00 87.88 108 THR A N 1
ATOM 868 C CA . THR A 1 108 ? 17.196 -2.648 -38.161 1.00 87.88 108 THR A CA 1
ATOM 869 C C . THR A 1 108 ? 16.352 -1.971 -39.247 1.00 87.88 108 THR A C 1
ATOM 871 O O . THR A 1 108 ? 16.677 -2.071 -40.425 1.00 87.88 108 THR A O 1
ATOM 874 N N . HIS A 1 109 ? 15.312 -1.222 -38.868 1.00 84.50 109 HIS A N 1
ATOM 875 C CA . HIS A 1 109 ? 14.416 -0.573 -39.836 1.00 84.50 109 HIS A CA 1
ATOM 876 C C . HIS A 1 109 ? 14.956 0.770 -40.362 1.00 84.50 109 HIS A C 1
ATOM 878 O O . HIS A 1 109 ? 14.500 1.260 -41.395 1.00 84.50 109 HIS A O 1
ATOM 884 N N . ARG A 1 110 ? 15.942 1.378 -39.687 1.00 79.00 110 ARG A N 1
ATOM 885 C CA . ARG A 1 110 ? 16.673 2.545 -40.207 1.00 79.00 110 ARG A CA 1
ATOM 886 C C . ARG A 1 110 ? 17.570 2.140 -41.379 1.00 79.00 110 ARG A C 1
ATOM 888 O O . ARG A 1 110 ? 17.606 2.853 -42.380 1.00 79.00 110 ARG A O 1
ATOM 895 N N . ASP A 1 111 ? 18.242 0.998 -41.263 1.00 65.88 111 ASP A N 1
ATOM 896 C CA . ASP A 1 111 ? 19.135 0.480 -42.303 1.00 65.88 111 ASP A CA 1
ATOM 897 C C . ASP A 1 111 ? 18.366 -0.001 -43.542 1.00 65.88 111 ASP A C 1
ATOM 899 O O . ASP A 1 111 ? 18.862 0.102 -44.662 1.00 65.88 111 ASP A O 1
ATOM 903 N N . GLU A 1 112 ? 17.134 -0.487 -43.372 1.00 60.41 112 GLU A N 1
ATOM 904 C CA . GLU A 1 112 ? 16.250 -0.833 -44.491 1.00 60.41 112 GLU A CA 1
ATOM 905 C C . GLU A 1 112 ? 15.745 0.408 -45.237 1.00 60.41 112 GLU A C 1
ATOM 907 O O . GLU A 1 112 ? 15.802 0.432 -46.463 1.00 60.41 112 GLU A O 1
ATOM 912 N N . ALA A 1 113 ? 15.343 1.475 -44.537 1.00 60.06 113 ALA A N 1
ATOM 913 C CA . ALA A 1 113 ? 14.927 2.728 -45.177 1.00 60.06 113 ALA A CA 1
ATOM 914 C C . ALA A 1 113 ? 16.069 3.412 -45.959 1.00 60.06 113 ALA A C 1
ATOM 916 O O . ALA A 1 113 ? 15.824 4.027 -46.995 1.00 60.06 113 ALA A O 1
ATOM 917 N N . GLY A 1 114 ? 17.321 3.268 -45.506 1.00 58.41 114 GLY A N 1
ATOM 918 C CA . GLY A 1 114 ? 18.502 3.774 -46.215 1.00 58.41 114 GLY A CA 1
ATOM 919 C C . GLY A 1 114 ? 18.858 3.007 -47.496 1.00 58.41 114 GLY A C 1
ATOM 920 O O . GLY A 1 114 ? 19.523 3.563 -48.365 1.00 58.41 114 GLY A O 1
ATOM 921 N N . LYS A 1 115 ? 18.396 1.758 -47.654 1.00 57.34 115 LYS A N 1
ATOM 922 C CA . LYS A 1 115 ? 18.666 0.919 -48.839 1.00 57.34 115 LYS A CA 1
ATOM 923 C C . LYS A 1 115 ? 17.769 1.220 -50.043 1.00 57.34 115 LYS A C 1
ATOM 925 O O . LYS A 1 115 ? 18.107 0.809 -51.143 1.00 57.34 115 LYS A O 1
ATOM 930 N N . PHE A 1 116 ? 16.654 1.930 -49.859 1.00 55.78 116 PHE A N 1
ATOM 931 C CA . PHE A 1 116 ? 15.728 2.298 -50.944 1.00 55.78 116 PHE A CA 1
ATOM 932 C C . PHE A 1 116 ? 15.990 3.700 -51.534 1.00 55.78 116 PHE A C 1
ATOM 934 O O . PHE A 1 116 ? 15.209 4.183 -52.355 1.00 55.78 116 PHE A O 1
ATOM 941 N N . HIS A 1 117 ? 17.061 4.378 -51.111 1.00 51.91 117 HIS A N 1
ATOM 942 C CA . HIS A 1 117 ? 17.457 5.713 -51.589 1.00 51.91 117 HIS A CA 1
ATOM 943 C C . HIS A 1 117 ? 18.876 5.762 -52.192 1.00 51.91 117 HIS A C 1
ATOM 945 O O . HIS A 1 117 ? 19.427 6.850 -52.353 1.00 51.91 117 HIS A O 1
ATOM 951 N N . ALA A 1 118 ? 19.447 4.608 -52.545 1.00 45.41 118 ALA A N 1
ATOM 952 C CA . ALA A 1 118 ? 20.679 4.469 -53.329 1.00 45.41 118 ALA A CA 1
ATOM 953 C C . ALA A 1 118 ? 20.371 3.725 -54.634 1.00 45.41 118 ALA A C 1
ATOM 955 O O . ALA A 1 118 ? 21.001 4.067 -55.657 1.00 45.41 118 ALA A O 1
#

Nearest PDB structures (foldseek):
  9bz0-assembly1_f  TM=5.034E-01  e=1.299E+00  Homo sapiens
  8ycm-assembly1_A  TM=4.863E-01  e=2.568E+00  Homo sapiens
  9er2-assembly1_Q  TM=4.611E-01  e=1.884E+00  Homo sapiens
  7wge-assembly1_A  TM=5.010E-01  e=5.747E+00  Homo sapiens
  8xte-assembly3_D  TM=4.498E-01  e=9.436E+00  Penicillium brevicompactum

Foldseek 3Di:
DFDQDDDPVNCVVPLLVPADPLLNQLLVVQSVVCRVVLVQQDDFAVSSCVSSVVDPVSVVSCVVSVQWDDDPNRHTGGPCSCVRGPHPVVVVVVVVVVVVVVVVVCVVVVVVVVVVPD

Solvent-accessible surface area (backbone atoms only — not comparable to full-atom values): 6576 Å² total; per-residue (Å²): 138,69,78,70,69,78,61,81,68,56,72,70,29,71,65,48,63,76,42,54,75,62,35,41,51,29,52,55,50,48,52,48,49,14,40,68,66,49,43,63,24,46,40,46,44,71,59,50,36,59,48,38,70,69,38,63,69,41,47,46,56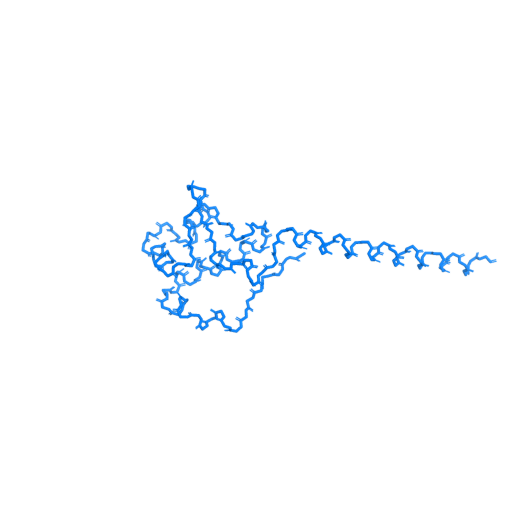,38,43,75,55,50,48,38,39,84,42,94,83,62,21,30,33,41,56,67,38,61,80,67,29,80,37,46,67,53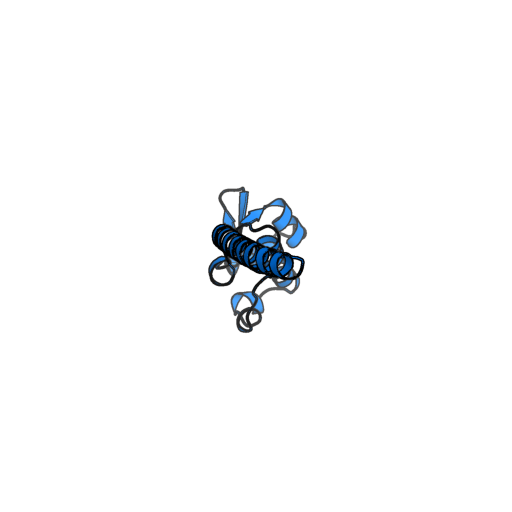,51,51,51,51,50,51,54,53,52,51,54,51,49,55,54,52,53,59,55,49,57,54,62,58,64,79,76,116

Radius of gyration: 20.64 Å; Cα contacts (8 Å, |Δi|>4): 115; chains: 1; bounding box: 37×24×68 Å

Secondary structure (DSSP, 8-state):
--PPP--HHHHT-HHHHTS-HHHHHHHHHHHHHHHHHT-TTEEEHHHHHHHTTT-HHHHHHHHHTTSEEE-TTSEEEETTHHHHS--HHHHHHHHHHHHHHHHHHHHHHHHHHHHT--

Mean predicted aligned error: 5.54 Å

pLDDT: mean 90.65, std 10.64, range [45.41, 97.44]